Protein AF-A0A090WY19-F1 (afdb_monomer_lite)

Secondary structure (DSSP, 8-state):
-HHHHHHHHHH---SS-HHHHHHHHTT-TT-PPP-THHHHHHHHHHHHHHHHHHHHHHHHHHTT-HHHHHHHHHHHHHHHHHHIIIIIHHHHTS--GGGGS--

Foldseek 3Di:
DVVLLVVCQVVLDDDDCVVVVVVNCVVPVPDDHDPCNVLVVVLVVLVVLLVVLVVVLVVCVVVVVVVVNVVSVVSNVVSVVVCCVSPVVVVVPPPDCVVVVVD

pLDDT: mean 78.37, std 11.75, range [38.81, 94.31]

Structure (mmCIF, N/CA/C/O backbone):
data_AF-A0A090WY19-F1
#
_entry.id   AF-A0A090WY19-F1
#
loop_
_atom_site.group_PDB
_atom_site.id
_atom_site.type_symbol
_atom_site.label_atom_id
_atom_site.label_alt_id
_atom_site.label_comp_id
_atom_site.label_asym_id
_atom_site.label_entity_id
_atom_site.label_seq_id
_atom_site.pdbx_PDB_ins_code
_atom_site.Cartn_x
_atom_site.Cartn_y
_atom_site.Cartn_z
_atom_site.occupancy
_atom_site.B_iso_or_equiv
_atom_site.auth_seq_id
_atom_site.auth_comp_id
_atom_site.auth_asym_id
_atom_site.auth_atom_id
_atom_site.pdbx_PDB_model_num
ATOM 1 N N . MET A 1 1 ? -25.535 12.286 16.566 1.00 65.94 1 MET A N 1
ATOM 2 C CA . MET A 1 1 ? -24.522 11.370 17.146 1.00 65.94 1 MET A CA 1
ATOM 3 C C . MET A 1 1 ? -24.757 9.925 16.719 1.00 65.94 1 MET A C 1
ATOM 5 O O . MET A 1 1 ? -23.782 9.247 16.433 1.00 65.94 1 MET A O 1
ATOM 9 N N . GLU A 1 2 ? -26.009 9.465 16.653 1.00 76.38 2 GLU A N 1
ATOM 10 C CA . GLU A 1 2 ? -26.371 8.074 16.324 1.00 76.38 2 GLU A CA 1
ATOM 11 C C . GLU A 1 2 ? -25.784 7.573 15.001 1.00 76.38 2 GLU A C 1
ATOM 13 O O . GLU A 1 2 ? -25.162 6.519 14.976 1.00 76.38 2 GLU A O 1
ATOM 18 N N . THR A 1 3 ? -25.850 8.363 13.927 1.00 81.19 3 THR A N 1
ATOM 19 C CA . THR A 1 3 ? -25.292 7.997 12.611 1.00 81.19 3 THR A CA 1
ATOM 20 C C . THR A 1 3 ? -23.781 7.760 12.650 1.00 81.19 3 THR A C 1
ATOM 22 O O . THR A 1 3 ? -23.281 6.839 12.012 1.00 81.19 3 THR A O 1
ATOM 25 N N . LEU A 1 4 ? -23.040 8.555 13.433 1.00 78.00 4 LEU A N 1
ATOM 26 C CA . LEU A 1 4 ? -21.596 8.370 13.611 1.00 78.00 4 LEU A CA 1
ATOM 27 C C . LEU A 1 4 ? -21.281 7.126 14.441 1.00 78.00 4 LEU A C 1
ATOM 29 O O . LEU A 1 4 ? -20.294 6.448 14.168 1.00 78.00 4 LEU A O 1
ATOM 33 N N . LYS A 1 5 ? -22.105 6.841 15.455 1.00 74.31 5 LYS A N 1
ATOM 34 C CA . LYS A 1 5 ? -21.949 5.647 16.286 1.00 74.31 5 LYS A CA 1
ATOM 35 C C . LYS A 1 5 ? -22.214 4.383 15.467 1.00 74.31 5 LYS A C 1
ATOM 37 O O . LYS A 1 5 ? -21.375 3.489 15.457 1.00 74.31 5 LYS A O 1
ATOM 42 N N . ALA A 1 6 ? -23.296 4.376 14.688 1.00 79.75 6 ALA A N 1
ATOM 43 C CA . ALA A 1 6 ? -23.626 3.304 13.752 1.00 79.75 6 ALA A CA 1
ATOM 44 C C . ALA A 1 6 ? -22.528 3.108 12.692 1.00 79.75 6 ALA A C 1
ATOM 46 O O . ALA A 1 6 ? -22.110 1.982 12.436 1.00 79.75 6 ALA A O 1
ATOM 47 N N . PHE A 1 7 ? -22.001 4.191 12.112 1.00 80.31 7 PHE A N 1
ATOM 48 C CA . PHE A 1 7 ? -20.891 4.115 11.158 1.00 80.31 7 PHE A CA 1
ATOM 49 C C . PHE A 1 7 ? -19.617 3.539 11.791 1.00 80.31 7 PHE A C 1
ATOM 51 O O . PHE A 1 7 ? -18.984 2.653 11.219 1.00 80.31 7 PHE A O 1
ATOM 58 N N . TYR A 1 8 ? -19.245 4.012 12.983 1.00 77.38 8 TYR A N 1
ATOM 59 C CA . TYR A 1 8 ? -18.051 3.534 13.677 1.00 77.38 8 TYR A CA 1
ATOM 60 C C . TYR A 1 8 ? -18.174 2.059 14.083 1.00 77.38 8 TYR A C 1
ATOM 62 O O . TYR A 1 8 ? -17.184 1.334 14.002 1.00 77.38 8 TYR A O 1
ATOM 70 N N . ASN A 1 9 ? -19.369 1.605 14.473 1.00 77.00 9 ASN A N 1
ATOM 71 C CA . ASN A 1 9 ? -19.608 0.204 14.817 1.00 77.00 9 ASN A CA 1
ATOM 72 C C . ASN A 1 9 ? -19.478 -0.714 13.588 1.00 77.00 9 ASN A C 1
ATOM 74 O O . ASN A 1 9 ? -18.810 -1.744 13.656 1.00 77.00 9 ASN A O 1
ATOM 78 N N . ASN A 1 10 ? -20.026 -0.287 12.445 1.00 74.00 10 ASN A N 1
ATOM 79 C CA . ASN A 1 10 ? -19.982 -1.057 11.199 1.00 74.00 10 ASN A CA 1
ATOM 80 C C . ASN A 1 10 ? -18.591 -1.084 10.548 1.00 74.00 10 ASN A C 1
ATOM 82 O O . ASN A 1 10 ? -18.118 -2.137 10.139 1.00 74.00 10 ASN A O 1
ATOM 86 N N . VAL A 1 11 ? -17.928 0.071 10.431 1.00 73.62 11 VAL A N 1
ATOM 87 C CA . VAL A 1 11 ? -16.700 0.201 9.621 1.00 73.62 11 VAL A CA 1
ATOM 88 C C . VAL A 1 11 ? -15.427 0.063 10.464 1.00 73.62 11 VAL A C 1
ATOM 90 O O . VAL A 1 11 ? -14.351 -0.173 9.920 1.00 73.62 11 VAL A O 1
ATOM 93 N N . ARG A 1 12 ? -15.524 0.215 11.794 1.00 74.06 12 ARG A N 1
ATOM 94 C CA . ARG A 1 12 ? -14.394 0.208 12.749 1.00 74.06 12 ARG A CA 1
ATOM 95 C C . ARG A 1 12 ? -13.167 0.956 12.213 1.00 74.06 12 ARG A C 1
ATOM 97 O O . ARG A 1 12 ? -12.080 0.376 12.083 1.00 74.06 12 ARG A O 1
ATOM 104 N N . PRO A 1 13 ? -13.336 2.245 11.880 1.00 71.19 13 PRO A N 1
ATOM 105 C CA . PRO A 1 13 ? -12.348 2.973 11.118 1.00 71.19 13 PRO A CA 1
ATOM 106 C C . PRO A 1 13 ? -11.051 3.149 11.915 1.00 71.19 13 PRO A 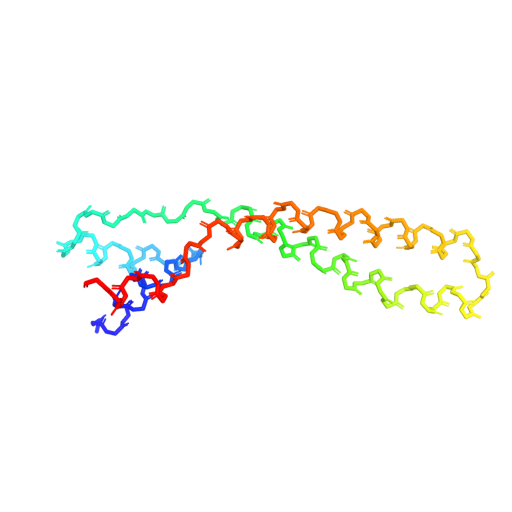C 1
ATOM 108 O O . PRO A 1 13 ? -11.028 3.500 13.096 1.00 71.19 13 PRO A O 1
ATOM 111 N N . TRP A 1 14 ? -9.946 2.920 11.224 1.00 73.12 14 TRP A N 1
ATOM 112 C CA . TRP A 1 14 ? -8.589 3.182 11.674 1.00 73.12 14 TRP A CA 1
ATOM 113 C C . TRP A 1 14 ? -8.281 4.694 11.790 1.00 73.12 14 TRP A C 1
ATOM 115 O O . TRP A 1 14 ? -8.869 5.523 11.094 1.00 73.12 14 TRP A O 1
ATOM 125 N N . GLY A 1 15 ? -7.364 5.079 12.691 1.00 71.19 15 GLY A N 1
ATOM 126 C CA . GLY A 1 15 ? -6.874 6.464 12.831 1.00 71.19 15 GLY A CA 1
ATOM 127 C C . GLY A 1 15 ? -7.455 7.273 14.006 1.00 71.19 15 GLY A C 1
ATOM 128 O O . GLY A 1 15 ? -7.578 6.775 15.129 1.00 71.19 15 GLY A O 1
ATOM 129 N N . TRP A 1 16 ? -7.757 8.558 13.772 1.00 68.00 16 TRP A N 1
ATOM 130 C CA . TRP A 1 16 ? -8.138 9.543 14.803 1.00 68.00 16 TRP A CA 1
ATOM 131 C C . TRP A 1 16 ? -9.637 9.500 15.143 1.00 68.00 16 TRP A C 1
ATOM 133 O O . TRP A 1 16 ? -10.357 10.487 15.039 1.00 68.00 16 TRP A O 1
ATOM 143 N N . TRP A 1 17 ? -10.129 8.349 15.588 1.00 77.06 17 TRP A N 1
ATOM 144 C CA . TRP A 1 17 ? -11.536 8.191 15.990 1.00 77.06 17 TRP A CA 1
ATOM 145 C C . TRP A 1 17 ? -11.725 8.023 17.500 1.00 77.06 17 TRP A C 1
ATOM 147 O O . TRP A 1 17 ? -12.810 7.705 17.982 1.00 77.06 17 TRP A O 1
ATOM 157 N N . HIS A 1 18 ? -10.673 8.298 18.275 1.00 72.69 18 HIS A N 1
ATOM 158 C CA . HIS A 1 18 ? -10.683 8.232 19.735 1.00 72.69 18 HIS A CA 1
ATOM 159 C C . HIS A 1 18 ? -11.845 8.990 20.421 1.00 72.69 18 HIS A C 1
ATOM 161 O O . HIS A 1 18 ? -12.445 8.407 21.327 1.00 72.69 18 HIS A O 1
ATOM 167 N N . PRO A 1 19 ? -12.226 10.227 20.019 1.00 76.38 19 PRO A N 1
ATOM 168 C CA . PRO A 1 19 ? -13.358 10.918 20.650 1.00 76.38 19 PRO A CA 1
ATOM 169 C C . PRO A 1 19 ? -14.706 10.226 20.390 1.00 76.38 19 PRO A C 1
ATOM 171 O O . PRO A 1 19 ? -15.549 10.180 21.283 1.00 76.38 19 PRO A O 1
ATOM 174 N N . VAL A 1 20 ? -14.888 9.631 19.208 1.00 75.19 20 VAL A N 1
ATOM 175 C CA . VAL A 1 20 ? -16.111 8.899 18.834 1.00 75.19 20 VAL A CA 1
ATOM 176 C C . VAL A 1 20 ? -16.170 7.551 19.555 1.00 75.19 20 VAL A C 1
ATOM 178 O O . VAL A 1 20 ? -17.201 7.213 20.127 1.00 75.19 20 VAL A O 1
ATOM 181 N N . TYR A 1 21 ? -15.041 6.841 19.641 1.00 75.88 21 TYR A N 1
ATOM 182 C CA . TYR A 1 21 ? -14.903 5.613 20.429 1.00 75.88 21 TYR A CA 1
ATOM 183 C C . TYR A 1 21 ? -15.225 5.829 21.912 1.00 75.88 21 TYR A C 1
ATOM 185 O O . TYR A 1 21 ? -15.942 5.034 22.509 1.00 75.88 21 TYR A O 1
ATOM 193 N N . LYS A 1 22 ? -14.740 6.924 22.516 1.00 77.69 22 LYS A N 1
ATOM 194 C CA . LYS A 1 22 ? -15.035 7.249 23.920 1.00 77.69 22 LYS A CA 1
ATOM 195 C C . LYS A 1 22 ? -16.527 7.522 24.138 1.00 77.69 22 LYS A C 1
ATOM 197 O O . LYS A 1 22 ? -17.066 7.094 25.149 1.00 77.69 22 LYS A O 1
ATOM 202 N N . ALA A 1 23 ? -17.183 8.192 23.189 1.00 77.06 23 ALA A N 1
ATOM 203 C CA . ALA A 1 23 ? -18.623 8.445 23.229 1.00 77.06 23 ALA A CA 1
ATOM 204 C C . ALA A 1 23 ? -19.473 7.184 22.981 1.00 77.06 23 ALA A C 1
ATOM 206 O O . ALA A 1 23 ? -20.620 7.143 23.413 1.00 77.06 23 ALA A O 1
ATOM 207 N N . LEU A 1 24 ? -18.932 6.182 22.281 1.00 73.88 24 LEU A N 1
ATOM 208 C CA . LEU A 1 24 ? -19.551 4.868 22.072 1.00 73.88 24 LEU A CA 1
ATOM 209 C C . LEU A 1 24 ? -19.380 3.951 23.275 1.00 73.88 24 LEU A C 1
ATOM 211 O O . LEU A 1 24 ? -20.335 3.319 23.687 1.00 73.88 24 LEU A O 1
ATOM 215 N N . LYS A 1 25 ? -18.193 3.935 23.885 1.00 74.38 25 LYS A N 1
ATOM 216 C CA . LYS A 1 25 ? -17.884 3.075 25.034 1.00 74.38 25 LYS A CA 1
ATOM 217 C C . LYS A 1 25 ? -18.726 3.383 26.281 1.00 74.38 25 LYS A C 1
ATOM 219 O O . LYS A 1 25 ? -18.824 2.547 27.171 1.00 74.38 25 LYS A O 1
ATOM 224 N N . ILE A 1 26 ? -19.291 4.591 26.356 1.00 73.00 26 ILE A N 1
ATOM 225 C CA . ILE A 1 26 ? -20.243 4.984 27.405 1.00 73.00 26 ILE A CA 1
ATOM 226 C C . ILE A 1 26 ? -21.581 4.250 27.233 1.00 73.00 26 ILE A C 1
ATOM 228 O O . ILE A 1 26 ? -22.184 3.880 28.234 1.00 73.00 26 ILE A O 1
ATOM 232 N N . ASP A 1 27 ? -22.003 4.007 25.992 1.00 67.88 27 ASP A N 1
ATOM 233 C CA . ASP A 1 27 ? -23.294 3.386 25.678 1.00 67.88 27 ASP A CA 1
ATOM 234 C C . ASP A 1 27 ? -23.166 1.873 25.419 1.00 67.88 27 ASP A C 1
ATOM 236 O O . ASP A 1 27 ? -24.071 1.115 25.749 1.00 67.88 27 ASP A O 1
ATOM 240 N N . GLU A 1 28 ? -22.032 1.418 24.875 1.00 65.31 28 GLU A N 1
ATOM 241 C CA . GLU A 1 28 ? -21.747 0.019 24.531 1.00 65.31 28 GLU A CA 1
ATOM 242 C C . GLU A 1 28 ? -20.326 -0.383 24.997 1.00 65.31 28 GLU A C 1
ATOM 244 O O . GLU A 1 28 ? -19.328 -0.058 24.340 1.00 65.31 28 GLU A O 1
ATOM 249 N N . PRO A 1 29 ? -20.184 -1.092 26.134 1.00 63.78 29 PRO A N 1
ATOM 250 C CA . PRO A 1 29 ? -18.879 -1.402 26.728 1.00 63.78 29 PRO A CA 1
ATOM 251 C C . PRO A 1 29 ? -18.079 -2.499 26.001 1.00 63.78 29 PRO A C 1
ATOM 253 O O . PRO A 1 29 ? -16.874 -2.613 26.237 1.00 63.78 29 PRO A O 1
ATOM 256 N N . GLU A 1 30 ? -18.706 -3.281 25.117 1.00 64.50 30 GLU A N 1
ATOM 257 C CA . GLU A 1 30 ? -18.066 -4.394 24.392 1.00 64.50 30 GLU A CA 1
ATOM 258 C C . GLU A 1 30 ? -17.266 -3.960 23.152 1.00 64.50 30 GLU A C 1
ATOM 260 O O . GLU A 1 30 ? -16.521 -4.756 22.575 1.00 64.50 30 GLU A O 1
ATOM 265 N N . VAL A 1 31 ? -17.367 -2.692 22.735 1.00 63.16 31 VAL A N 1
ATOM 266 C CA . VAL A 1 31 ? -16.677 -2.203 21.534 1.00 63.16 31 VAL A CA 1
ATOM 267 C C . VAL A 1 31 ? -15.163 -2.201 21.761 1.00 63.16 31 VAL A C 1
ATOM 269 O O . VAL A 1 31 ? -14.624 -1.434 22.563 1.00 63.16 31 VAL A O 1
ATOM 272 N N . THR A 1 32 ? -14.450 -3.041 21.012 1.00 64.31 32 THR A N 1
ATOM 273 C CA . THR A 1 32 ? -12.987 -3.119 21.022 1.00 64.31 32 THR A CA 1
ATOM 274 C C . THR A 1 32 ? -12.378 -2.188 19.972 1.00 64.31 32 THR A C 1
ATOM 276 O O . THR A 1 32 ? -12.908 -1.990 18.878 1.00 64.31 32 THR A O 1
ATOM 279 N N . LYS A 1 33 ? -11.250 -1.551 20.311 1.00 64.75 33 LYS A N 1
ATOM 280 C CA . LYS A 1 33 ? -10.530 -0.668 19.384 1.00 64.75 33 LYS A CA 1
ATOM 281 C C . LYS A 1 33 ? -9.866 -1.504 18.288 1.00 64.75 33 LYS A C 1
ATOM 283 O O . LYS A 1 33 ? -9.163 -2.459 18.597 1.00 64.75 33 LYS A O 1
ATOM 288 N N . ASN A 1 34 ? -10.006 -1.080 17.033 1.00 67.50 34 ASN A N 1
ATOM 289 C CA . ASN A 1 34 ? -9.275 -1.677 15.919 1.00 67.50 34 ASN A CA 1
ATOM 290 C C . ASN A 1 34 ? -7.757 -1.407 16.060 1.00 67.50 34 ASN A C 1
ATOM 292 O O . ASN A 1 34 ? -7.325 -0.250 16.143 1.00 67.50 34 ASN A O 1
ATOM 296 N N . THR A 1 35 ? -6.950 -2.469 16.130 1.00 66.94 35 THR A N 1
ATOM 297 C CA . THR A 1 35 ? -5.478 -2.425 16.238 1.00 66.94 35 THR A CA 1
ATOM 298 C C . THR A 1 35 ? -4.761 -2.560 14.896 1.00 66.94 35 THR A C 1
ATOM 300 O O . THR A 1 35 ? -3.538 -2.411 14.843 1.00 66.94 35 THR A O 1
ATOM 303 N N . ASP A 1 36 ? -5.500 -2.773 13.808 1.00 70.94 36 ASP A N 1
ATOM 304 C CA . ASP A 1 36 ? -4.939 -3.147 12.507 1.00 70.94 36 ASP A CA 1
ATOM 305 C C . ASP A 1 36 ? -4.332 -1.977 11.729 1.00 70.94 36 ASP A C 1
ATOM 307 O O . ASP A 1 36 ? -3.710 -2.184 10.691 1.00 70.94 36 ASP A O 1
ATOM 311 N N . PHE A 1 37 ? -4.384 -0.759 12.285 1.00 74.00 37 PHE A N 1
ATOM 312 C CA . PHE A 1 37 ? -3.869 0.457 11.649 1.00 74.00 37 PHE A CA 1
ATOM 313 C C . PHE A 1 37 ? -2.449 0.302 11.080 1.00 74.00 37 PHE A C 1
ATOM 315 O O . PHE A 1 37 ? -2.150 0.808 10.001 1.00 74.00 37 PHE A O 1
ATOM 322 N N . LYS A 1 38 ? -1.557 -0.394 11.800 1.00 75.19 38 LYS A N 1
ATOM 323 C CA . LYS A 1 38 ? -0.173 -0.609 11.346 1.00 75.19 38 LYS A CA 1
ATOM 324 C C . LYS A 1 38 ? -0.099 -1.522 10.120 1.00 75.19 38 LYS A C 1
ATOM 326 O O . LYS A 1 38 ? 0.678 -1.238 9.212 1.00 75.19 38 LYS A O 1
ATOM 331 N N . ALA A 1 39 ? -0.881 -2.600 10.109 1.00 78.19 39 ALA A N 1
ATOM 332 C CA . ALA A 1 39 ? -0.923 -3.543 8.996 1.00 78.19 39 ALA A CA 1
ATOM 333 C C . ALA A 1 39 ? -1.556 -2.891 7.759 1.00 78.19 39 ALA A C 1
ATOM 335 O O . ALA A 1 39 ? -1.009 -2.992 6.663 1.00 78.19 39 ALA A O 1
ATOM 336 N N . ASP A 1 40 ? -2.636 -2.134 7.954 1.00 82.00 40 ASP A N 1
ATOM 337 C CA . ASP A 1 40 ? -3.321 -1.416 6.879 1.00 82.00 40 ASP A CA 1
ATOM 338 C C . ASP A 1 40 ? -2.416 -0.341 6.253 1.00 82.00 40 ASP A C 1
ATOM 340 O O . ASP A 1 40 ? -2.335 -0.225 5.030 1.00 82.00 40 ASP A O 1
ATOM 344 N N . MET A 1 41 ? -1.644 0.388 7.068 1.00 83.88 41 MET A N 1
ATOM 345 C CA . MET A 1 41 ? -0.720 1.414 6.567 1.00 83.88 41 MET A CA 1
ATOM 346 C C . MET A 1 41 ? 0.438 0.800 5.772 1.00 83.88 41 MET A C 1
ATOM 348 O O . MET A 1 41 ? 0.835 1.336 4.735 1.00 83.88 41 MET A O 1
ATOM 352 N N . LEU A 1 42 ? 0.968 -0.340 6.230 1.00 84.81 42 LEU A N 1
ATOM 353 C CA . LEU A 1 42 ? 2.000 -1.082 5.507 1.00 84.81 42 LEU A CA 1
ATOM 354 C C . LEU A 1 42 ? 1.467 -1.579 4.160 1.00 84.81 42 LEU A C 1
ATOM 356 O O . LEU A 1 42 ? 2.137 -1.399 3.144 1.00 84.81 42 LEU A O 1
ATOM 360 N N . ASN A 1 43 ? 0.248 -2.120 4.131 1.00 86.75 43 ASN A N 1
ATOM 361 C CA . ASN A 1 43 ? -0.417 -2.533 2.896 1.00 86.75 43 ASN A CA 1
ATOM 362 C C . ASN A 1 43 ? -0.594 -1.369 1.917 1.00 86.75 43 ASN A C 1
ATOM 364 O O . ASN A 1 43 ? -0.284 -1.517 0.734 1.00 86.75 43 ASN A O 1
ATOM 368 N N . CYS A 1 44 ? -1.018 -0.196 2.398 1.00 86.94 44 CYS A N 1
ATOM 369 C CA . CYS A 1 44 ? -1.107 1.006 1.569 1.00 86.94 44 CYS A CA 1
ATOM 370 C C . CYS A 1 44 ? 0.254 1.408 0.984 1.00 86.94 44 CYS A C 1
ATOM 372 O O . CYS A 1 44 ? 0.343 1.683 -0.212 1.00 86.94 44 CYS A O 1
ATOM 374 N N . LEU A 1 45 ? 1.321 1.407 1.789 1.00 90.75 45 LEU A N 1
ATOM 375 C CA . LEU A 1 45 ? 2.667 1.745 1.319 1.00 90.75 45 LEU A CA 1
ATOM 376 C C . LEU A 1 45 ? 3.161 0.761 0.250 1.00 90.75 45 LEU A C 1
ATOM 378 O O . LEU A 1 45 ? 3.673 1.178 -0.791 1.00 90.75 45 LEU A O 1
ATOM 382 N N . VAL A 1 46 ? 2.968 -0.540 0.480 1.00 90.31 46 VAL A N 1
ATOM 383 C CA . VAL A 1 46 ? 3.293 -1.585 -0.501 1.00 90.31 46 VAL A CA 1
ATOM 384 C C . VAL A 1 46 ? 2.478 -1.385 -1.781 1.00 90.31 46 VAL A C 1
ATOM 386 O O . VAL A 1 46 ? 3.035 -1.496 -2.871 1.00 90.31 46 VAL A O 1
ATOM 389 N N . GLY A 1 47 ? 1.204 -1.004 -1.666 1.00 89.69 47 GLY A N 1
ATOM 390 C CA . GLY A 1 47 ? 0.343 -0.652 -2.796 1.00 89.69 47 GLY A CA 1
ATOM 391 C C . GLY A 1 47 ? 0.863 0.529 -3.624 1.00 89.69 47 GLY A C 1
ATOM 392 O O . GLY A 1 47 ? 0.827 0.473 -4.852 1.00 89.69 47 GLY A O 1
ATOM 393 N N . ILE A 1 48 ? 1.409 1.568 -2.984 1.00 92.31 48 ILE A N 1
ATOM 394 C CA . ILE A 1 48 ? 2.021 2.717 -3.678 1.00 92.31 48 ILE A CA 1
ATOM 395 C C . ILE A 1 48 ? 3.250 2.275 -4.481 1.00 92.31 48 ILE A C 1
ATOM 397 O O . ILE A 1 48 ? 3.405 2.662 -5.643 1.00 92.31 48 ILE A O 1
ATOM 401 N N . ILE A 1 49 ? 4.113 1.447 -3.887 1.00 92.38 49 ILE A N 1
ATOM 402 C CA . ILE A 1 49 ? 5.306 0.913 -4.561 1.00 92.38 49 ILE A CA 1
ATOM 403 C C . ILE A 1 49 ? 4.890 0.008 -5.726 1.00 92.38 49 ILE A C 1
ATOM 405 O O . ILE A 1 49 ? 5.441 0.121 -6.822 1.00 92.38 49 ILE A O 1
ATOM 409 N N . TRP A 1 50 ? 3.881 -0.838 -5.513 1.00 92.00 50 TRP A N 1
ATOM 410 C CA . TRP A 1 50 ? 3.318 -1.719 -6.533 1.00 92.00 50 TRP A CA 1
ATOM 411 C C . TRP A 1 50 ? 2.784 -0.925 -7.735 1.00 92.00 50 TRP A C 1
ATOM 413 O O . TRP A 1 50 ? 3.233 -1.152 -8.860 1.00 92.00 50 TRP A O 1
ATOM 423 N N . GLN A 1 51 ? 1.931 0.081 -7.504 1.00 91.56 51 GLN A N 1
ATOM 424 C CA . GLN A 1 51 ? 1.417 0.971 -8.556 1.00 91.56 51 GLN A CA 1
ATOM 425 C C . GLN A 1 51 ? 2.546 1.707 -9.289 1.00 91.56 51 GLN A C 1
ATOM 427 O O . GLN A 1 51 ? 2.581 1.756 -10.517 1.00 91.56 51 GLN A O 1
ATOM 432 N N . SER A 1 52 ? 3.519 2.235 -8.543 1.00 92.62 52 SER A N 1
ATOM 433 C CA . SER A 1 52 ? 4.667 2.934 -9.130 1.00 92.62 52 SER A CA 1
ATOM 434 C C . SER A 1 52 ? 5.490 2.008 -10.033 1.00 92.62 52 SER A C 1
ATOM 436 O O . SER A 1 52 ? 5.916 2.413 -11.114 1.00 92.62 52 SER A O 1
ATOM 438 N N . SER A 1 53 ? 5.676 0.745 -9.635 1.00 91.25 53 SER A N 1
ATOM 439 C CA . SER A 1 53 ? 6.414 -0.242 -10.431 1.00 91.25 53 SER A CA 1
ATOM 440 C C . SER A 1 53 ? 5.719 -0.587 -11.757 1.00 91.25 53 SER A C 1
ATOM 442 O O . SER A 1 53 ? 6.407 -0.722 -12.771 1.00 91.25 53 SER A O 1
ATOM 444 N N . MET A 1 54 ? 4.377 -0.627 -11.789 1.00 90.44 54 MET A N 1
ATOM 445 C CA . MET A 1 54 ? 3.605 -0.809 -13.029 1.00 90.44 54 MET A CA 1
ATOM 446 C C . MET A 1 54 ? 3.831 0.330 -14.028 1.00 90.44 54 MET A C 1
ATOM 448 O O . MET A 1 54 ? 3.896 0.075 -15.228 1.00 90.44 54 MET A O 1
ATOM 452 N N . VAL A 1 55 ? 3.976 1.570 -13.551 1.00 92.50 55 VAL A N 1
ATOM 453 C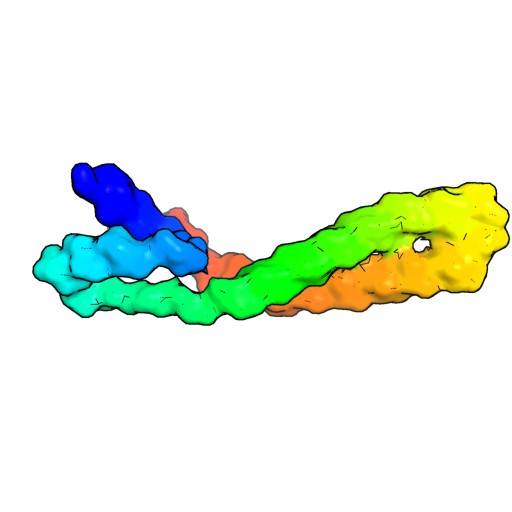 CA . VAL A 1 55 ? 4.240 2.739 -14.409 1.00 92.50 55 VAL A CA 1
ATOM 454 C C . VAL A 1 55 ? 5.691 2.759 -14.904 1.00 92.50 55 VAL A C 1
ATOM 456 O O . VAL A 1 55 ? 5.945 3.102 -16.057 1.00 92.50 55 VAL A O 1
ATOM 459 N N . LEU A 1 56 ? 6.655 2.365 -14.066 1.00 90.81 56 LEU A N 1
ATOM 460 C CA . LEU A 1 56 ? 8.081 2.367 -14.424 1.00 90.81 56 LEU A CA 1
ATOM 461 C C . LEU A 1 56 ? 8.462 1.277 -15.438 1.00 90.81 56 LEU A C 1
ATOM 463 O O . LEU A 1 56 ? 9.364 1.484 -16.250 1.00 90.81 56 LEU A O 1
ATOM 467 N N . LEU A 1 57 ? 7.773 0.135 -15.418 1.00 89.88 57 LEU A N 1
ATOM 468 C CA . LEU A 1 57 ? 8.000 -0.991 -16.329 1.00 89.88 57 LEU A CA 1
ATOM 469 C C . LEU A 1 57 ? 7.977 -0.603 -17.825 1.00 89.88 57 LEU A C 1
ATOM 471 O O . LEU A 1 57 ? 8.994 -0.809 -18.496 1.00 89.88 57 LEU A O 1
ATOM 475 N N . PRO A 1 58 ? 6.891 -0.010 -18.368 1.00 88.62 58 PRO A N 1
ATOM 476 C CA . PRO A 1 58 ? 6.840 0.394 -19.773 1.00 88.62 58 PRO A CA 1
ATOM 477 C C . PRO A 1 58 ? 7.835 1.516 -20.099 1.00 88.62 58 PRO A C 1
ATOM 479 O O . PRO A 1 58 ? 8.357 1.559 -21.211 1.00 88.62 58 PRO A O 1
ATOM 482 N N . ILE A 1 59 ? 8.156 2.388 -19.136 1.00 92.31 59 ILE A N 1
ATOM 483 C CA . ILE A 1 59 ? 9.130 3.473 -19.321 1.00 92.31 59 ILE A CA 1
ATOM 484 C C . ILE A 1 59 ? 10.540 2.902 -19.518 1.00 92.31 59 ILE A C 1
ATOM 486 O O . ILE A 1 59 ? 11.211 3.241 -20.496 1.00 92.31 59 ILE A O 1
ATOM 490 N N . TYR A 1 60 ? 10.992 2.005 -18.635 1.00 90.81 60 TYR A N 1
ATOM 491 C CA . TYR A 1 60 ? 12.315 1.383 -18.769 1.00 90.81 60 TYR A CA 1
ATOM 492 C C . TYR A 1 60 ? 12.412 0.482 -19.998 1.00 90.81 60 TYR A C 1
ATOM 494 O O . TYR A 1 60 ? 13.453 0.463 -20.659 1.00 90.81 60 TYR A O 1
ATOM 502 N N . PHE A 1 61 ? 11.321 -0.205 -20.343 1.00 89.19 61 PHE A N 1
ATOM 503 C CA . PHE A 1 61 ? 11.247 -0.986 -21.571 1.00 89.19 61 PHE A CA 1
ATOM 504 C C . PHE A 1 61 ? 11.389 -0.095 -22.816 1.00 89.19 61 PHE A C 1
ATOM 506 O O . PHE A 1 61 ? 12.179 -0.403 -23.707 1.00 89.19 61 PHE A O 1
ATOM 513 N N . MET A 1 62 ? 10.708 1.057 -22.845 1.00 92.75 62 MET A N 1
ATOM 514 C CA . MET A 1 62 ? 10.783 2.017 -23.953 1.00 92.75 62 MET A CA 1
ATOM 515 C C . MET A 1 62 ? 12.186 2.613 -24.132 1.00 92.75 62 MET A C 1
ATOM 517 O O . MET A 1 62 ? 12.652 2.770 -25.260 1.00 92.75 62 MET A O 1
ATOM 521 N N . ILE A 1 63 ? 12.894 2.894 -23.035 1.00 94.31 63 ILE A N 1
ATOM 522 C CA . ILE A 1 63 ? 14.273 3.420 -23.061 1.00 94.31 63 ILE A CA 1
ATOM 523 C C . ILE A 1 63 ? 15.301 2.309 -23.394 1.00 94.31 63 ILE A C 1
ATOM 525 O O . ILE A 1 63 ? 16.477 2.597 -23.609 1.00 94.31 63 ILE A O 1
ATOM 529 N N . ARG A 1 64 ? 14.866 1.042 -23.510 1.00 87.62 64 ARG A N 1
ATOM 530 C CA . ARG A 1 64 ? 15.715 -0.154 -23.697 1.00 87.62 64 ARG A CA 1
ATOM 531 C C . ARG A 1 64 ? 16.724 -0.373 -22.559 1.00 87.62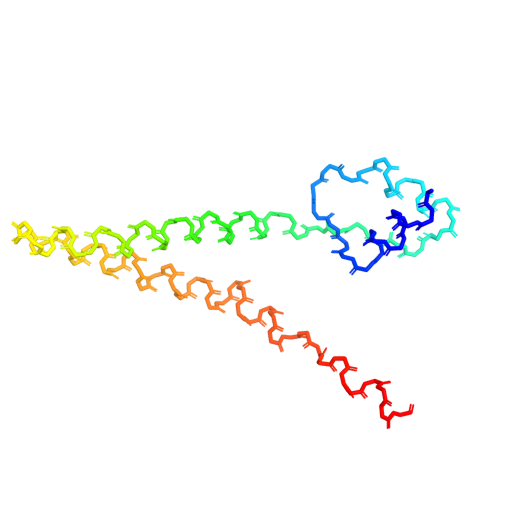 64 ARG A C 1
ATOM 533 O O . ARG A 1 64 ? 17.753 -1.020 -22.751 1.00 87.62 64 ARG A O 1
ATOM 540 N N . ASP A 1 65 ? 16.415 0.117 -21.357 1.00 87.44 65 ASP A N 1
ATOM 541 C CA . ASP A 1 65 ? 17.198 -0.133 -20.141 1.00 87.44 65 ASP A CA 1
ATOM 542 C C . ASP A 1 65 ? 16.739 -1.452 -19.496 1.00 87.44 65 ASP A C 1
ATOM 544 O O . ASP A 1 65 ? 16.009 -1.488 -18.498 1.00 87.44 65 ASP A O 1
ATOM 548 N N . TYR A 1 66 ? 17.131 -2.564 -20.126 1.00 86.38 66 TYR A N 1
ATOM 549 C CA . TYR A 1 66 ? 16.718 -3.907 -19.715 1.00 86.38 66 TYR A CA 1
ATOM 550 C C . TYR A 1 66 ? 17.066 -4.244 -18.255 1.00 86.38 66 TYR A C 1
ATOM 552 O O . TYR A 1 66 ? 16.185 -4.769 -17.567 1.00 86.38 66 TYR A O 1
ATOM 560 N N . PRO A 1 67 ? 18.261 -3.910 -17.722 1.00 88.88 67 PRO A N 1
ATOM 561 C CA . PRO A 1 67 ? 18.579 -4.163 -16.318 1.00 88.88 67 PRO A CA 1
ATOM 562 C C . PRO A 1 67 ? 17.595 -3.490 -15.355 1.00 88.88 67 PRO A C 1
ATOM 564 O O . PRO A 1 67 ? 17.086 -4.141 -14.440 1.00 88.88 67 PRO A O 1
ATOM 567 N N . LYS A 1 68 ? 17.264 -2.209 -15.575 1.00 87.62 68 LYS A N 1
ATOM 568 C CA . LYS A 1 68 ? 16.308 -1.501 -14.708 1.00 87.62 68 LYS A CA 1
ATOM 569 C C . LYS A 1 68 ? 14.874 -1.990 -14.883 1.00 87.62 68 LYS A C 1
ATOM 571 O O . LYS A 1 68 ? 14.143 -2.069 -13.896 1.00 87.62 68 LYS A O 1
ATOM 576 N N . SER A 1 69 ? 14.487 -2.384 -16.097 1.00 87.75 69 SER A N 1
ATOM 577 C CA . SER A 1 69 ? 13.175 -2.999 -16.337 1.00 87.75 69 SER A CA 1
ATOM 578 C C . SER A 1 69 ? 13.000 -4.312 -15.559 1.00 87.75 69 SER A C 1
ATOM 580 O O . SER A 1 69 ? 11.939 -4.547 -14.983 1.00 87.75 69 SER A O 1
ATOM 582 N N . LEU A 1 70 ? 14.064 -5.120 -15.451 1.00 91.62 70 LEU A N 1
ATOM 583 C CA . LEU A 1 70 ? 14.053 -6.376 -14.702 1.00 91.62 70 LEU A CA 1
ATOM 584 C C . LEU A 1 70 ? 13.909 -6.128 -13.193 1.00 91.62 70 LEU A C 1
ATOM 586 O O . LEU A 1 70 ? 13.160 -6.831 -12.520 1.00 91.62 70 LEU A O 1
ATOM 590 N N . ILE A 1 71 ? 14.578 -5.097 -12.665 1.00 91.69 71 ILE A N 1
ATOM 591 C CA . 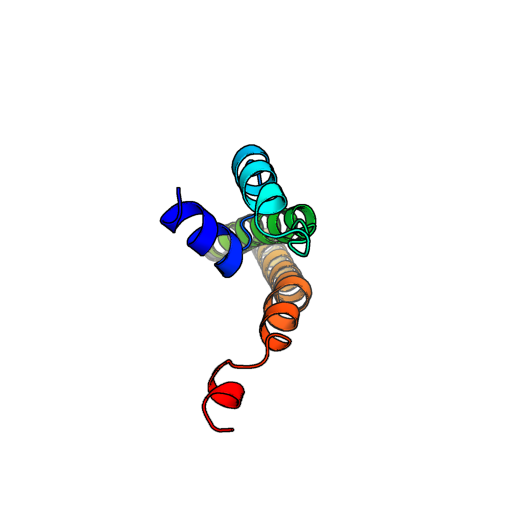ILE A 1 71 ? 14.435 -4.687 -11.259 1.00 91.69 71 ILE A CA 1
ATOM 592 C C . ILE A 1 71 ? 13.000 -4.228 -10.977 1.00 91.69 71 ILE A C 1
ATOM 594 O O . ILE A 1 71 ? 12.408 -4.660 -9.989 1.00 91.69 71 ILE A O 1
ATOM 598 N N . ALA A 1 72 ? 12.415 -3.400 -11.849 1.00 88.75 72 ALA A N 1
ATOM 599 C CA . ALA A 1 72 ? 11.026 -2.963 -11.706 1.00 88.75 72 ALA A CA 1
ATOM 600 C C . ALA A 1 72 ? 10.047 -4.150 -11.736 1.00 88.75 72 ALA A C 1
ATOM 602 O O . ALA A 1 72 ? 9.134 -4.208 -10.914 1.00 88.75 72 ALA A O 1
ATOM 603 N N . LEU A 1 73 ? 10.283 -5.133 -12.614 1.00 91.25 73 LEU A N 1
ATOM 604 C CA . LEU A 1 73 ? 9.503 -6.370 -12.672 1.00 91.25 73 LEU A CA 1
ATOM 605 C C . LEU A 1 73 ? 9.629 -7.203 -11.388 1.00 91.25 73 LEU A C 1
ATOM 607 O O . LEU A 1 73 ? 8.629 -7.707 -10.880 1.00 91.25 73 LEU A O 1
ATOM 611 N N . LEU A 1 74 ? 10.835 -7.329 -10.831 1.00 93.62 74 LEU A N 1
ATOM 612 C CA . LEU A 1 74 ? 11.047 -8.033 -9.565 1.00 93.62 74 LEU A CA 1
ATOM 613 C C . LEU A 1 74 ? 10.333 -7.335 -8.403 1.00 93.62 74 LEU A C 1
ATOM 615 O O . LEU A 1 74 ? 9.656 -8.004 -7.623 1.00 93.62 74 LEU A O 1
ATOM 619 N N . ILE A 1 75 ? 10.426 -6.004 -8.311 1.00 92.38 75 ILE A N 1
ATOM 620 C CA . ILE A 1 75 ? 9.702 -5.214 -7.301 1.00 92.38 75 ILE A CA 1
ATOM 621 C C . ILE A 1 75 ? 8.195 -5.439 -7.438 1.00 92.38 75 ILE A C 1
ATOM 623 O O . ILE A 1 75 ? 7.519 -5.684 -6.437 1.00 92.38 75 ILE A O 1
ATOM 627 N N . PHE A 1 76 ? 7.677 -5.413 -8.665 1.00 92.12 76 PHE A N 1
ATOM 628 C CA . PHE A 1 76 ? 6.269 -5.668 -8.953 1.00 92.12 76 PHE A CA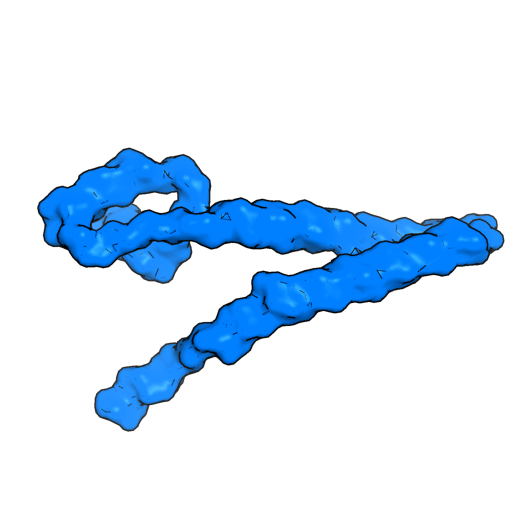 1
ATOM 629 C C . PHE A 1 76 ? 5.817 -7.061 -8.480 1.00 92.12 76 PHE A C 1
ATOM 631 O O . PHE A 1 76 ? 4.789 -7.193 -7.811 1.00 92.12 76 PHE A O 1
ATOM 638 N N . ILE A 1 77 ? 6.601 -8.106 -8.762 1.00 92.94 77 ILE A N 1
ATOM 639 C CA . ILE A 1 77 ? 6.294 -9.479 -8.333 1.00 92.94 77 ILE A CA 1
ATOM 640 C C . ILE A 1 77 ? 6.328 -9.590 -6.804 1.00 92.94 77 ILE A C 1
ATOM 642 O O . ILE A 1 77 ? 5.383 -10.105 -6.207 1.00 92.94 77 ILE A O 1
ATOM 646 N N . ILE A 1 78 ? 7.378 -9.078 -6.155 1.00 92.12 78 ILE A N 1
ATOM 647 C CA . ILE A 1 78 ? 7.536 -9.147 -4.694 1.00 92.12 78 ILE A CA 1
ATOM 648 C C . ILE A 1 78 ? 6.382 -8.425 -3.992 1.00 92.12 78 ILE A C 1
ATOM 650 O O . ILE A 1 78 ? 5.754 -8.985 -3.095 1.00 92.12 78 ILE A O 1
ATOM 654 N N . THR A 1 79 ? 6.060 -7.204 -4.422 1.00 88.81 79 THR A N 1
ATOM 655 C CA . THR A 1 79 ? 4.953 -6.428 -3.842 1.00 88.81 79 THR A CA 1
ATOM 656 C C . THR A 1 79 ? 3.593 -7.089 -4.088 1.00 88.81 79 THR A C 1
ATOM 658 O O . THR A 1 79 ? 2.769 -7.108 -3.175 1.00 88.81 79 THR A O 1
ATOM 661 N N . SER A 1 80 ? 3.386 -7.734 -5.245 1.00 88.50 80 SER A N 1
ATOM 662 C CA . SER A 1 80 ? 2.184 -8.545 -5.516 1.00 88.50 80 SER A CA 1
ATOM 663 C C . SER A 1 80 ? 2.051 -9.723 -4.546 1.00 88.50 80 SER A C 1
ATOM 665 O O . SER A 1 80 ? 0.965 -9.985 -4.031 1.00 88.50 80 SER A O 1
ATOM 667 N N . VAL A 1 81 ? 3.153 -10.426 -4.262 1.00 89.25 81 VAL A N 1
ATOM 668 C CA . VAL A 1 81 ? 3.166 -11.540 -3.300 1.00 89.25 81 VAL A CA 1
ATOM 669 C C . VAL A 1 81 ? 2.873 -11.038 -1.883 1.00 89.25 81 VAL A C 1
ATOM 671 O O . VAL A 1 81 ? 2.041 -11.627 -1.195 1.00 89.25 81 VAL A O 1
ATOM 674 N N . ILE A 1 82 ? 3.488 -9.930 -1.458 1.00 87.00 82 ILE A N 1
ATOM 675 C CA . ILE A 1 82 ? 3.242 -9.333 -0.134 1.00 87.00 82 ILE A CA 1
ATOM 676 C C . ILE A 1 82 ? 1.766 -8.943 0.025 1.00 87.00 82 ILE A C 1
ATOM 678 O O . ILE A 1 82 ? 1.155 -9.268 1.045 1.00 87.00 82 ILE A O 1
ATOM 682 N N . LEU A 1 83 ? 1.172 -8.303 -0.988 1.00 81.62 83 LEU A N 1
ATOM 683 C CA . LEU A 1 83 ? -0.247 -7.927 -0.985 1.00 81.62 83 LEU A CA 1
ATOM 684 C C . LEU A 1 83 ? -1.170 -9.150 -0.972 1.00 81.62 83 LEU A C 1
ATOM 686 O O . LEU A 1 83 ? -2.187 -9.145 -0.279 1.00 81.62 83 LEU A O 1
ATOM 690 N N . LYS A 1 84 ? -0.809 -10.227 -1.679 1.00 80.94 84 LYS A N 1
ATOM 691 C CA . LYS A 1 84 ? -1.572 -11.480 -1.653 1.00 80.94 84 LYS A CA 1
ATOM 692 C C . LYS A 1 84 ? -1.690 -12.034 -0.227 1.00 80.94 84 LYS A C 1
ATOM 694 O O . LYS A 1 84 ? -2.778 -12.411 0.189 1.00 80.94 84 LYS A O 1
ATOM 699 N N . PHE A 1 85 ? -0.597 -12.074 0.529 1.00 78.56 85 PHE A N 1
ATOM 700 C CA . PHE A 1 85 ? -0.628 -12.625 1.887 1.00 78.56 85 PHE A CA 1
ATOM 701 C C . PHE A 1 85 ? -1.207 -11.652 2.914 1.00 78.56 85 PHE A C 1
ATOM 703 O O . PHE A 1 85 ? -1.979 -12.049 3.776 1.00 78.56 85 PHE A O 1
ATOM 710 N N . THR A 1 86 ? -0.860 -10.371 2.823 1.00 76.62 86 THR A N 1
ATOM 711 C CA . THR A 1 86 ? -1.226 -9.406 3.870 1.00 76.62 86 THR A CA 1
ATOM 712 C C . THR A 1 86 ? -2.638 -8.847 3.690 1.00 76.62 86 THR A C 1
ATOM 714 O O . THR A 1 86 ? -3.269 -8.448 4.667 1.00 76.62 86 THR A O 1
ATOM 717 N N . TRP A 1 87 ? -3.142 -8.806 2.455 1.00 72.12 87 TRP A N 1
ATOM 718 C CA . TRP A 1 87 ? -4.456 -8.246 2.147 1.00 72.12 87 TRP A CA 1
ATOM 719 C C . TRP A 1 87 ? -5.439 -9.306 1.642 1.00 72.12 87 TRP A C 1
ATOM 721 O O . TRP A 1 87 ? -6.474 -9.508 2.273 1.00 72.12 87 TRP A O 1
ATOM 731 N N . LEU A 1 88 ? -5.121 -10.033 0.563 1.00 71.62 88 LEU A N 1
ATOM 732 C CA . LEU A 1 88 ? -6.078 -10.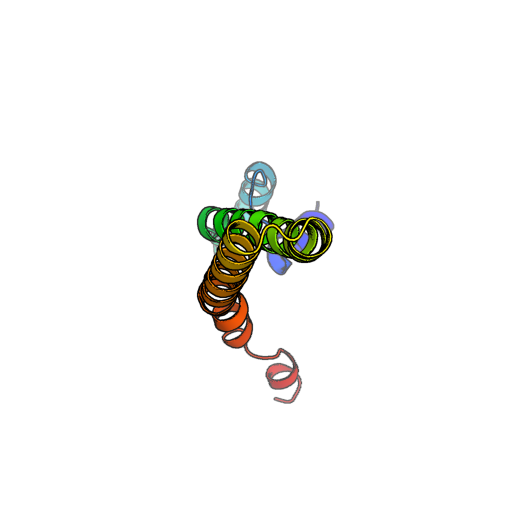976 -0.041 1.00 71.62 88 LEU A CA 1
ATOM 733 C C . LEU A 1 88 ? -6.439 -12.137 0.901 1.00 71.62 88 LEU A C 1
ATOM 735 O O . LEU A 1 88 ? -7.600 -12.534 0.957 1.00 71.62 88 LEU A O 1
ATOM 739 N N . ASP A 1 89 ? -5.472 -12.659 1.653 1.00 73.88 89 ASP A N 1
ATOM 740 C CA . ASP A 1 89 ? -5.717 -13.755 2.598 1.00 73.88 89 ASP A CA 1
ATOM 741 C C . ASP A 1 89 ? -6.584 -13.311 3.786 1.00 73.88 89 ASP A C 1
ATOM 743 O O . ASP A 1 89 ? -7.461 -14.045 4.232 1.00 73.88 89 ASP A O 1
ATOM 747 N N . LYS A 1 90 ? -6.411 -12.061 4.235 1.00 69.12 90 LYS A N 1
ATOM 748 C CA . LYS A 1 90 ? -7.222 -11.461 5.301 1.00 69.12 90 LYS A CA 1
ATOM 749 C C . LYS A 1 90 ? -8.661 -11.201 4.847 1.00 69.12 90 LYS A C 1
ATOM 751 O O . LYS A 1 90 ? -9.584 -11.424 5.619 1.00 69.12 90 LYS A O 1
ATOM 756 N N . VAL A 1 91 ? -8.855 -10.774 3.595 1.00 69.75 91 VAL A N 1
ATOM 757 C CA . VAL A 1 91 ? -10.194 -10.581 3.009 1.00 69.75 91 VAL A CA 1
ATOM 758 C C . VAL A 1 91 ? -10.922 -11.915 2.837 1.00 69.75 91 VAL A C 1
ATOM 760 O O . VAL A 1 91 ? -12.102 -11.999 3.144 1.00 69.75 91 VAL A O 1
ATOM 763 N N . ARG A 1 92 ? -10.227 -12.979 2.416 1.00 69.00 92 ARG A N 1
ATOM 764 C CA . ARG A 1 92 ? -10.823 -14.319 2.244 1.00 69.00 92 ARG A CA 1
ATOM 765 C C . ARG A 1 92 ? -11.261 -14.997 3.542 1.00 69.00 92 ARG A C 1
ATOM 767 O O . ARG A 1 92 ? -12.007 -15.965 3.485 1.00 69.00 92 ARG A O 1
ATOM 774 N N . GLN A 1 93 ? -10.769 -14.536 4.687 1.00 67.06 93 GLN A N 1
ATOM 775 C CA . GLN A 1 93 ? -11.172 -15.040 6.002 1.00 67.06 93 GLN A CA 1
ATOM 776 C C . GLN A 1 93 ? -12.438 -14.361 6.536 1.00 67.06 93 GLN A C 1
ATOM 778 O O . GLN A 1 93 ? -12.930 -14.757 7.590 1.00 67.06 93 GLN A O 1
ATOM 783 N N . ILE A 1 94 ? -12.954 -13.338 5.847 1.00 67.38 94 ILE A N 1
ATOM 784 C CA . ILE A 1 94 ? -14.224 -12.706 6.196 1.00 67.38 94 ILE A CA 1
ATOM 785 C C . ILE A 1 94 ? -15.330 -13.632 5.668 1.00 67.38 94 ILE A C 1
ATOM 787 O O . ILE A 1 94 ? -15.400 -13.808 4.453 1.00 67.38 94 ILE A O 1
ATOM 791 N N . PRO A 1 95 ? -16.144 -14.266 6.536 1.00 61.25 95 PRO A N 1
ATOM 792 C CA . PRO A 1 95 ? -17.277 -15.060 6.077 1.00 61.25 95 PRO A CA 1
ATOM 793 C C . PRO A 1 95 ? -18.254 -14.151 5.330 1.00 61.25 95 PRO A C 1
ATOM 795 O O . PRO A 1 95 ? -18.529 -13.032 5.778 1.00 61.25 95 PRO A O 1
ATOM 798 N N . ASP A 1 96 ? -18.745 -14.618 4.185 1.00 63.34 96 ASP A N 1
ATOM 799 C CA . ASP A 1 96 ? -19.709 -13.871 3.390 1.00 63.34 96 ASP A CA 1
ATOM 800 C C . ASP A 1 96 ? -21.018 -13.749 4.184 1.00 63.34 96 ASP A C 1
ATOM 802 O O . ASP A 1 96 ? -21.599 -14.724 4.656 1.00 63.34 96 ASP A O 1
ATOM 806 N N . THR A 1 97 ? -21.498 -12.517 4.359 1.00 59.09 97 THR A N 1
ATOM 807 C CA . THR A 1 97 ? -22.706 -12.209 5.143 1.00 59.09 97 THR A CA 1
ATOM 808 C C . THR A 1 97 ? -23.979 -12.874 4.581 1.00 59.09 97 THR A C 1
ATOM 810 O O . THR A 1 97 ? -24.996 -12.914 5.270 1.00 59.09 97 THR A O 1
ATOM 813 N N . GLU A 1 98 ? -23.940 -13.422 3.359 1.00 56.97 98 GLU A N 1
ATOM 814 C CA . GLU A 1 98 ? -25.032 -14.210 2.759 1.00 56.97 98 GLU A CA 1
ATOM 815 C C . GLU A 1 98 ? -25.322 -15.527 3.498 1.00 56.97 98 GLU A C 1
ATOM 817 O O . GLU A 1 98 ? -26.438 -16.041 3.408 1.00 56.97 98 GLU A O 1
ATOM 822 N N . ASP A 1 99 ? -24.380 -16.034 4.293 1.00 55.75 99 ASP A N 1
ATOM 823 C CA . ASP A 1 99 ? -24.574 -17.271 5.054 1.00 55.75 99 ASP A CA 1
ATOM 824 C C . ASP A 1 99 ? -25.411 -17.058 6.334 1.00 55.75 99 ASP A C 1
ATOM 826 O O . ASP A 1 99 ? -25.935 -18.016 6.893 1.00 55.75 99 ASP A O 1
ATOM 830 N N . LEU A 1 100 ? -25.579 -15.807 6.793 1.00 55.75 100 LEU A N 1
ATOM 831 C CA . LEU A 1 100 ? -26.305 -15.456 8.028 1.00 55.75 100 LEU A CA 1
ATOM 832 C C . LEU A 1 100 ? -27.747 -14.973 7.795 1.00 55.75 100 LEU A C 1
ATOM 834 O O . LEU A 1 100 ? -28.475 -14.742 8.756 1.00 55.75 100 LEU A O 1
ATOM 838 N N . SER A 1 101 ? -28.164 -14.769 6.541 1.00 52.00 101 SER A N 1
ATOM 839 C CA . SER A 1 101 ? -29.542 -14.380 6.191 1.00 52.00 101 SER A CA 1
ATOM 840 C C . SER A 1 101 ? -30.432 -15.566 5.797 1.00 52.00 101 SER A C 1
ATOM 842 O O . SER A 1 101 ? -31.627 -15.374 5.571 1.00 52.00 101 SER A O 1
ATOM 844 N N . ASN A 1 102 ? -29.859 -16.772 5.719 1.00 51.78 102 ASN A N 1
ATOM 845 C CA . ASN A 1 102 ? -30.532 -18.014 5.331 1.00 51.78 102 ASN A CA 1
ATOM 846 C C . ASN A 1 102 ? -30.780 -18.983 6.512 1.00 51.78 102 ASN A C 1
ATOM 848 O O . ASN A 1 102 ? -31.153 -20.131 6.265 1.00 51.78 102 ASN A O 1
ATOM 852 N N . GLU A 1 103 ? -30.596 -18.539 7.763 1.00 38.81 103 GLU A N 1
ATOM 853 C CA . GLU A 1 103 ? -30.861 -19.319 8.990 1.00 38.81 103 GLU A CA 1
ATOM 854 C C . GLU A 1 103 ? -31.947 -18.678 9.869 1.00 38.81 103 GLU A C 1
ATOM 856 O O . GLU A 1 103 ? -31.907 -17.441 10.072 1.00 38.81 103 GLU A O 1
#

Sequence (103 aa):
METLKAFYNNVRPWGWWHPVYKALKIDEPEVTKNTDFKADMLNCLVGIIWQSSMVLLPIYFMIRDYPKSLIALLIFIITSVILKFTWLDKVRQIPDTEDLSNE

Radius of gyration: 20.26 Å; chains: 1; bounding box: 49×31×51 Å

Organism: NCBI:txid221126